Protein AF-A0A951EJW5-F1 (afdb_monomer)

Radius of gyration: 14.36 Å; Cα contacts (8 Å, |Δi|>4): 182; chains: 1; bounding box: 36×36×34 Å

Sequence (120 aa):
MLEEPGSPPAWLPKLLQEDFPERDEHNVIGPSALIRFAQACAALPLRTPQPFFNVGDDATLGAEWDIGLCHVAIQVGNDPAVDMLYVEVNDREIGEIPLNGNERVLASIMAKILPGSLVL

Foldseek 3Di:
DPPDQFAFAPCLVVVVVVPPDPDDDPQAADPVQVVLVSVLRRLADNPDDFFDWDQDPNNKIKGWDDQPQKIWMFITHPDLVPTWIWIDGNNRTPDIDRSVVCSNVVRVVNVVRVVVRVPD

Structure (mmCIF, N/CA/C/O backbone):
data_AF-A0A951EJW5-F1
#
_entry.id   AF-A0A951EJW5-F1
#
loop_
_atom_site.group_PDB
_atom_site.id
_atom_site.type_symbol
_atom_site.label_atom_id
_atom_site.label_alt_id
_atom_site.label_comp_id
_atom_site.label_asym_id
_atom_site.label_entity_id
_atom_site.label_seq_id
_atom_site.pdbx_PDB_ins_code
_atom_site.Cartn_x
_atom_site.Cartn_y
_atom_site.Cartn_z
_atom_site.occupancy
_atom_site.B_iso_or_equiv
_atom_site.auth_seq_id
_atom_site.auth_comp_id
_atom_site.auth_asym_id
_atom_site.auth_atom_id
_atom_site.pdbx_PDB_model_num
ATOM 1 N N . MET A 1 1 ? -2.153 22.157 18.771 1.00 37.28 1 MET A N 1
ATOM 2 C CA . MET A 1 1 ? -1.239 21.654 17.728 1.00 37.28 1 MET A CA 1
ATOM 3 C C . MET A 1 1 ? -2.085 20.882 16.743 1.00 37.28 1 MET A C 1
ATOM 5 O O . MET A 1 1 ? -2.614 19.847 17.117 1.00 37.28 1 MET A O 1
ATOM 9 N N . LEU A 1 2 ? -2.323 21.450 15.565 1.00 39.09 2 LEU A N 1
ATOM 10 C CA . LEU A 1 2 ? -2.910 20.711 14.451 1.00 39.09 2 LEU A CA 1
ATOM 11 C C . LEU A 1 2 ? -1.737 19.957 13.819 1.00 39.09 2 LEU A C 1
ATOM 13 O O . LEU A 1 2 ? -0.784 20.601 13.392 1.00 39.09 2 LEU A O 1
ATOM 17 N N . GLU A 1 3 ? -1.744 18.628 13.902 1.00 43.31 3 GLU A N 1
ATOM 18 C CA . GLU A 1 3 ? -0.733 17.783 13.257 1.00 43.31 3 GLU A CA 1
ATOM 19 C C . GLU A 1 3 ? -0.731 18.098 11.753 1.00 43.31 3 GLU A C 1
ATOM 21 O O . GLU A 1 3 ? -1.796 18.167 11.136 1.00 43.31 3 GLU A O 1
ATOM 26 N N . GLU A 1 4 ? 0.444 18.377 11.180 1.00 42.44 4 GLU A N 1
ATOM 27 C CA . GLU A 1 4 ? 0.555 18.702 9.758 1.00 42.44 4 GLU A CA 1
ATOM 28 C C . GLU A 1 4 ? 0.040 17.527 8.907 1.00 42.44 4 GLU A C 1
ATOM 30 O O . GLU A 1 4 ? 0.464 16.384 9.115 1.00 42.44 4 GLU A O 1
ATOM 35 N N . PRO A 1 5 ? -0.861 17.771 7.939 1.00 42.75 5 PRO A N 1
ATOM 36 C CA . PRO A 1 5 ? -1.249 16.751 6.980 1.00 42.75 5 PRO A CA 1
ATOM 37 C C . PRO A 1 5 ? -0.060 16.499 6.046 1.00 42.75 5 PRO A C 1
ATOM 39 O O . PRO A 1 5 ? 0.247 17.335 5.200 1.00 42.75 5 PRO A O 1
ATOM 42 N N . GLY A 1 6 ? 0.624 15.365 6.204 1.00 56.19 6 GLY A N 1
ATOM 43 C CA . GLY A 1 6 ? 1.698 14.968 5.284 1.00 56.19 6 GLY A CA 1
ATOM 44 C C . GLY A 1 6 ? 2.829 14.128 5.871 1.00 56.19 6 GLY A C 1
ATOM 45 O O . GLY A 1 6 ? 3.674 13.667 5.110 1.00 56.19 6 GLY A O 1
ATOM 46 N N . SER A 1 7 ? 2.869 13.907 7.187 1.00 69.31 7 SER A N 1
ATOM 47 C CA . SER A 1 7 ? 3.864 13.000 7.769 1.00 69.31 7 SER A CA 1
ATOM 48 C C . SER A 1 7 ? 3.471 11.537 7.512 1.00 69.31 7 SER A C 1
ATOM 50 O O . SER A 1 7 ? 2.359 11.156 7.891 1.00 69.31 7 SER A O 1
ATOM 52 N N . PRO A 1 8 ? 4.349 10.715 6.902 1.00 79.62 8 PRO A N 1
ATOM 53 C CA . PRO A 1 8 ? 4.072 9.302 6.662 1.00 79.62 8 PRO A CA 1
ATOM 54 C C . PRO A 1 8 ? 3.901 8.535 7.984 1.00 79.62 8 PRO A C 1
ATOM 56 O O . PRO A 1 8 ? 4.356 9.010 9.031 1.00 79.62 8 PRO A O 1
ATOM 59 N N . PRO A 1 9 ? 3.311 7.326 7.960 1.00 87.56 9 PRO A N 1
ATOM 60 C CA . PRO A 1 9 ? 3.245 6.465 9.135 1.00 87.56 9 PRO A CA 1
ATOM 61 C C . PRO A 1 9 ? 4.618 6.264 9.784 1.00 87.56 9 PRO A C 1
ATOM 63 O O . PRO A 1 9 ? 5.623 6.077 9.097 1.00 87.56 9 PRO A O 1
ATOM 66 N N . ALA A 1 10 ? 4.659 6.246 11.119 1.00 88.69 10 ALA A N 1
ATOM 67 C CA . ALA A 1 10 ? 5.912 6.209 11.884 1.00 88.69 10 ALA A CA 1
ATOM 68 C C . ALA A 1 10 ? 6.786 4.967 11.609 1.00 88.69 10 ALA A C 1
ATOM 70 O O . ALA A 1 10 ? 7.992 4.996 11.850 1.00 88.69 10 ALA A O 1
ATOM 71 N N . TRP A 1 11 ? 6.193 3.884 11.102 1.00 88.62 11 TRP A N 1
ATOM 72 C CA . TRP A 1 11 ? 6.907 2.661 10.737 1.00 88.62 11 TRP A CA 1
ATOM 73 C C . TRP A 1 11 ? 7.617 2.759 9.377 1.00 88.62 11 TRP A C 1
ATOM 75 O O . TRP A 1 11 ? 8.603 2.053 9.168 1.00 88.62 11 TRP A O 1
ATOM 85 N N . LEU A 1 12 ? 7.162 3.628 8.462 1.00 87.69 12 LEU A N 1
ATOM 86 C CA . LEU A 1 12 ? 7.654 3.667 7.079 1.00 87.69 12 LEU A CA 1
ATOM 87 C C . LEU A 1 12 ? 9.152 3.995 6.991 1.00 87.69 12 LEU A C 1
ATOM 89 O O . LEU A 1 12 ? 9.865 3.262 6.308 1.00 87.69 12 LEU A O 1
ATOM 93 N N . PRO A 1 13 ? 9.690 5.009 7.702 1.00 85.88 13 PRO A N 1
ATOM 94 C CA . PRO A 1 13 ? 11.125 5.282 7.661 1.00 85.88 13 PRO A CA 1
ATOM 95 C C . PRO A 1 13 ? 11.987 4.111 8.145 1.00 85.88 13 PRO A C 1
ATOM 97 O O . PRO A 1 13 ? 13.072 3.912 7.612 1.00 85.88 13 PRO A O 1
ATOM 100 N N . LYS A 1 14 ? 11.512 3.334 9.131 1.00 84.62 14 LYS A N 1
ATOM 101 C CA . LYS A 1 14 ? 12.231 2.157 9.644 1.00 84.62 14 LYS A CA 1
ATOM 102 C C . LYS A 1 14 ? 12.277 1.050 8.595 1.00 84.62 14 LYS A C 1
ATOM 104 O O . LYS A 1 14 ? 13.342 0.496 8.367 1.00 84.62 14 LYS A O 1
ATOM 109 N N . LEU A 1 15 ? 11.157 0.794 7.918 1.00 81.62 15 LEU A N 1
ATOM 110 C CA . LEU A 1 15 ? 11.097 -0.183 6.831 1.00 81.62 15 LEU A CA 1
ATOM 111 C 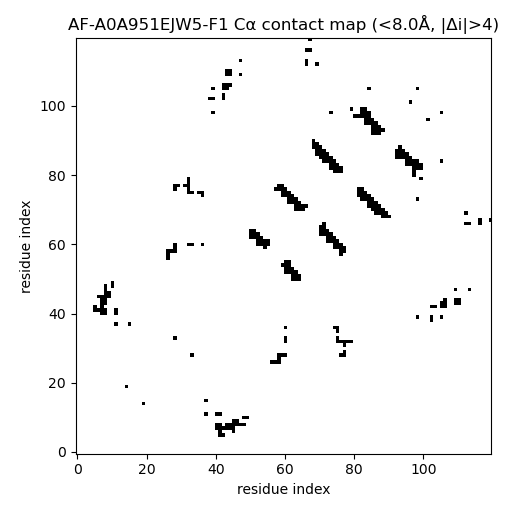C . LEU A 1 15 ? 12.049 0.177 5.685 1.00 81.62 15 LEU A C 1
ATOM 113 O O . LEU A 1 15 ? 12.739 -0.687 5.178 1.00 81.62 15 LEU A O 1
ATOM 117 N N . LEU A 1 16 ? 12.113 1.451 5.287 1.00 79.69 16 LEU A N 1
ATOM 118 C CA . LEU A 1 16 ? 12.999 1.886 4.200 1.00 79.69 16 LEU A CA 1
ATOM 119 C C . LEU A 1 16 ? 14.494 1.818 4.563 1.00 79.69 16 LEU A C 1
ATOM 121 O O . LEU A 1 16 ? 15.329 1.861 3.666 1.00 79.69 16 LEU A O 1
ATOM 125 N N . GLN A 1 17 ? 14.827 1.780 5.859 1.00 77.25 17 GLN A N 1
ATOM 126 C CA . GLN A 1 17 ? 16.198 1.647 6.372 1.00 77.25 17 GLN A CA 1
ATOM 127 C C . GLN A 1 17 ? 16.612 0.193 6.591 1.00 77.25 17 GLN A C 1
ATOM 129 O O . GLN A 1 17 ? 17.799 -0.119 6.554 1.00 77.25 17 GLN A O 1
ATOM 134 N N . GLU A 1 18 ? 15.650 -0.679 6.882 1.00 71.81 18 GLU A N 1
ATOM 135 C CA . GLU A 1 18 ? 15.842 -2.119 6.826 1.00 71.81 18 GLU A CA 1
ATOM 136 C C . GLU A 1 18 ? 15.945 -2.463 5.340 1.00 71.81 18 GLU A C 1
ATOM 138 O O . GLU A 1 18 ? 14.920 -2.683 4.707 1.00 71.81 18 GLU A O 1
ATOM 143 N N . ASP A 1 19 ? 17.161 -2.391 4.773 1.00 57.81 19 ASP A N 1
ATOM 144 C CA . ASP A 1 19 ? 17.461 -2.757 3.382 1.00 57.81 19 ASP A CA 1
ATOM 145 C C . ASP A 1 19 ? 16.583 -3.953 2.993 1.00 57.81 19 ASP A C 1
ATOM 147 O O . ASP A 1 19 ? 16.769 -5.049 3.534 1.00 57.81 19 ASP A O 1
ATOM 151 N N . PHE A 1 20 ? 15.563 -3.713 2.147 1.00 59.25 20 PHE A N 1
ATOM 152 C CA . PHE A 1 20 ? 14.652 -4.760 1.683 1.00 59.25 20 PHE A CA 1
ATOM 153 C C . PHE A 1 20 ? 15.532 -5.934 1.266 1.00 59.25 20 PHE A C 1
ATOM 155 O O . PHE A 1 20 ? 16.457 -5.715 0.479 1.00 59.25 20 PHE A O 1
ATOM 162 N N . PRO A 1 21 ? 15.340 -7.123 1.863 1.00 52.47 21 PRO A N 1
ATOM 163 C CA . PRO A 1 21 ? 16.389 -8.124 1.942 1.00 52.47 21 PRO A CA 1
ATOM 164 C C . PRO A 1 21 ? 16.983 -8.382 0.558 1.00 52.47 21 PRO A C 1
ATOM 166 O O . PRO A 1 21 ? 16.255 -8.695 -0.379 1.00 52.47 21 PRO A O 1
ATOM 169 N N . GLU A 1 22 ? 18.307 -8.247 0.441 1.00 48.91 22 GLU A N 1
ATOM 170 C CA . GLU A 1 22 ? 19.118 -8.528 -0.757 1.00 48.91 22 GLU A CA 1
ATOM 171 C C . GLU A 1 22 ? 19.083 -10.024 -1.182 1.00 48.91 22 GLU A C 1
ATOM 173 O O . GLU A 1 22 ? 20.099 -10.599 -1.566 1.00 48.91 22 GLU A O 1
ATOM 178 N N . ARG A 1 23 ? 17.949 -10.722 -1.065 1.00 48.03 23 ARG A N 1
ATOM 179 C CA . ARG A 1 23 ? 17.801 -12.172 -1.285 1.00 48.03 23 ARG A CA 1
ATOM 180 C C . ARG A 1 23 ? 16.436 -12.421 -1.933 1.00 48.03 23 ARG A C 1
ATOM 182 O O . ARG A 1 23 ? 15.439 -12.009 -1.361 1.00 48.03 23 ARG A O 1
ATOM 189 N N . ASP A 1 24 ? 16.274 -13.026 -3.104 1.00 43.19 24 ASP A N 1
ATOM 190 C CA . ASP A 1 24 ? 17.083 -14.015 -3.813 1.00 43.19 24 ASP A CA 1
ATOM 191 C C . ASP A 1 24 ? 17.214 -13.673 -5.309 1.00 43.19 24 ASP A C 1
ATOM 193 O O . ASP A 1 24 ? 16.470 -12.872 -5.868 1.00 43.19 24 ASP A O 1
ATOM 197 N N . GLU A 1 25 ? 18.196 -14.286 -5.965 1.00 47.06 25 GLU A N 1
ATOM 198 C CA . GLU A 1 25 ? 18.785 -13.887 -7.249 1.00 47.06 25 GLU A CA 1
ATOM 199 C C . GLU A 1 25 ? 17.847 -13.830 -8.471 1.00 47.06 25 GLU A C 1
ATOM 201 O O . GLU A 1 25 ? 18.295 -13.413 -9.540 1.00 47.06 25 GLU A O 1
ATOM 206 N N . HIS A 1 26 ? 16.561 -14.163 -8.368 1.00 50.44 26 HIS A N 1
ATOM 207 C CA . HIS A 1 26 ? 15.572 -14.005 -9.439 1.00 50.44 26 HIS A CA 1
ATOM 208 C C . HIS A 1 26 ? 14.324 -13.338 -8.838 1.00 50.44 26 HIS A C 1
ATOM 210 O O . HIS A 1 26 ? 13.735 -13.932 -7.946 1.00 50.44 26 HIS A O 1
ATOM 216 N N . ASN A 1 27 ? 13.944 -12.142 -9.333 1.00 56.88 27 ASN A N 1
ATOM 217 C CA . ASN A 1 27 ? 12.817 -11.272 -8.896 1.00 56.88 27 ASN A CA 1
ATOM 218 C C . ASN A 1 27 ? 13.174 -10.043 -8.032 1.00 56.88 27 ASN A C 1
ATOM 220 O O . ASN A 1 27 ? 12.521 -9.729 -7.041 1.00 56.88 27 ASN A O 1
ATOM 224 N N . VAL A 1 28 ? 14.193 -9.288 -8.453 1.00 74.00 28 VAL A N 1
ATOM 225 C CA . VAL A 1 28 ? 14.615 -8.045 -7.785 1.00 74.00 28 VAL A CA 1
ATOM 226 C C . VAL A 1 28 ? 13.563 -6.939 -7.940 1.00 74.00 28 VAL A C 1
ATOM 228 O O . VAL A 1 28 ? 13.200 -6.569 -9.061 1.00 74.00 28 VAL A O 1
ATOM 231 N N . ILE A 1 29 ? 13.135 -6.350 -6.821 1.00 80.00 29 ILE A N 1
ATOM 232 C CA . ILE A 1 29 ? 12.353 -5.109 -6.810 1.00 80.00 29 ILE A CA 1
ATOM 233 C C . ILE A 1 29 ? 13.248 -3.939 -7.225 1.00 80.00 29 ILE A C 1
ATOM 235 O O . ILE A 1 29 ? 14.259 -3.635 -6.593 1.00 80.00 29 ILE A O 1
ATOM 239 N N . GLY A 1 30 ? 12.869 -3.252 -8.294 1.00 82.38 30 GLY A N 1
ATOM 240 C CA . GLY A 1 30 ? 13.585 -2.102 -8.814 1.00 82.38 30 GLY A CA 1
ATOM 241 C C . GLY A 1 30 ? 13.402 -0.853 -7.940 1.00 82.38 30 GLY A C 1
ATOM 242 O O . GLY A 1 30 ? 12.351 -0.671 -7.318 1.00 82.38 30 GLY A O 1
ATOM 243 N N . PRO A 1 31 ? 14.361 0.094 -7.960 1.00 85.44 31 PRO A N 1
ATOM 244 C CA . PRO A 1 31 ? 14.265 1.342 -7.196 1.00 85.44 31 PRO A CA 1
ATOM 245 C C . PRO A 1 31 ? 12.977 2.133 -7.459 1.00 85.44 31 PRO A C 1
ATOM 247 O O . PRO A 1 31 ? 12.425 2.754 -6.556 1.00 85.44 31 PRO A O 1
ATOM 250 N N . SER A 1 32 ? 12.461 2.099 -8.691 1.00 86.69 32 SER A N 1
ATOM 251 C CA . SER A 1 32 ? 11.209 2.774 -9.043 1.00 86.69 32 SER A CA 1
ATOM 252 C C . SER A 1 32 ? 9.986 2.171 -8.349 1.00 86.69 32 SER A C 1
ATOM 254 O O . SER A 1 32 ? 9.086 2.924 -7.989 1.00 86.69 32 SER A O 1
ATOM 256 N N . ALA A 1 33 ? 9.949 0.851 -8.149 1.00 88.44 33 ALA A N 1
ATOM 257 C CA . ALA A 1 33 ? 8.874 0.178 -7.421 1.00 88.44 33 ALA A CA 1
ATOM 258 C C . ALA A 1 33 ? 8.933 0.528 -5.927 1.00 88.44 33 ALA A C 1
ATOM 260 O O . ALA A 1 33 ? 7.927 0.941 -5.356 1.00 88.44 33 ALA A O 1
ATOM 261 N N . LEU A 1 34 ? 10.130 0.508 -5.326 1.00 86.81 34 LEU A N 1
ATOM 262 C CA . LEU A 1 34 ? 10.351 0.955 -3.941 1.00 86.81 34 LEU A CA 1
ATOM 263 C C . LEU A 1 34 ? 9.878 2.396 -3.709 1.00 86.81 34 LEU A C 1
ATOM 265 O O . LEU A 1 34 ? 9.205 2.679 -2.719 1.00 86.81 34 LEU A O 1
ATOM 269 N N . ILE A 1 35 ? 10.191 3.309 -4.635 1.00 87.94 35 ILE A N 1
ATOM 270 C CA . ILE A 1 35 ? 9.756 4.709 -4.549 1.00 87.94 35 ILE A CA 1
ATOM 271 C C . ILE A 1 35 ? 8.227 4.811 -4.578 1.00 87.94 35 ILE A C 1
ATOM 273 O O . ILE A 1 35 ? 7.659 5.518 -3.746 1.00 87.94 35 ILE A O 1
ATOM 277 N N . ARG A 1 36 ? 7.551 4.110 -5.499 1.00 90.88 36 ARG A N 1
ATOM 278 C CA . ARG A 1 36 ? 6.080 4.146 -5.593 1.00 90.88 36 ARG A CA 1
ATOM 279 C C . ARG A 1 36 ? 5.412 3.507 -4.380 1.00 90.88 36 ARG A C 1
ATOM 281 O O . ARG A 1 36 ? 4.456 4.065 -3.849 1.00 90.88 36 ARG A O 1
ATOM 288 N N . PHE A 1 37 ? 5.966 2.408 -3.879 1.00 91.06 37 PHE A N 1
ATOM 289 C CA . PHE A 1 37 ? 5.511 1.781 -2.642 1.00 91.06 37 PHE A CA 1
ATOM 290 C C . PHE A 1 37 ? 5.625 2.739 -1.450 1.00 91.06 37 PHE A C 1
ATOM 292 O O . PHE A 1 37 ? 4.661 2.936 -0.708 1.00 91.06 37 PHE A O 1
ATOM 299 N N . ALA A 1 38 ? 6.769 3.415 -1.306 1.00 89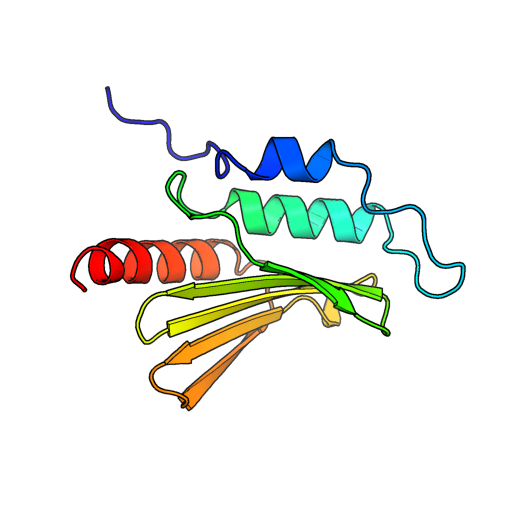.12 38 ALA A N 1
ATOM 300 C CA . ALA A 1 38 ? 6.969 4.419 -0.266 1.00 89.12 38 ALA A CA 1
ATOM 301 C C . ALA A 1 38 ? 5.991 5.598 -0.402 1.00 89.12 38 ALA A C 1
ATOM 303 O O . ALA A 1 38 ? 5.463 6.072 0.603 1.00 89.12 38 ALA A O 1
ATOM 304 N N . GLN A 1 39 ? 5.714 6.056 -1.626 1.00 89.81 39 GLN A N 1
ATOM 305 C CA . GLN A 1 39 ? 4.740 7.120 -1.896 1.00 89.81 39 GLN A CA 1
ATOM 306 C C . GLN A 1 39 ? 3.316 6.714 -1.505 1.00 89.81 39 GLN A C 1
ATOM 308 O O . GLN A 1 39 ? 2.632 7.483 -0.827 1.00 89.81 39 GLN A O 1
ATOM 313 N N . ALA A 1 40 ? 2.889 5.503 -1.868 1.00 90.75 40 ALA A N 1
ATOM 314 C CA . ALA A 1 40 ? 1.589 4.971 -1.476 1.00 90.75 40 ALA A CA 1
ATOM 315 C C . ALA A 1 40 ? 1.464 4.870 0.051 1.00 90.75 40 ALA A C 1
ATOM 317 O O . ALA A 1 40 ? 0.494 5.357 0.632 1.00 90.75 40 ALA A O 1
ATOM 318 N N . CYS A 1 41 ? 2.489 4.333 0.718 1.00 90.12 41 CYS A N 1
ATOM 319 C CA . CYS A 1 41 ? 2.521 4.246 2.176 1.00 90.12 41 CYS A CA 1
ATOM 320 C C . CYS A 1 41 ? 2.537 5.625 2.848 1.00 90.12 41 CYS A C 1
ATOM 322 O O . CYS A 1 41 ? 1.930 5.807 3.899 1.00 90.12 41 CYS A O 1
ATOM 324 N N . ALA A 1 42 ? 3.202 6.617 2.252 1.00 88.62 42 ALA A N 1
ATOM 325 C CA . ALA A 1 42 ? 3.254 7.972 2.791 1.00 88.62 42 ALA A CA 1
ATOM 326 C C . ALA A 1 42 ? 1.909 8.710 2.715 1.00 88.62 42 ALA A C 1
ATOM 328 O O . ALA A 1 42 ? 1.698 9.661 3.465 1.00 88.62 42 ALA A O 1
ATOM 329 N N . ALA A 1 43 ? 0.991 8.271 1.849 1.00 88.75 43 ALA A N 1
ATOM 330 C CA . ALA A 1 43 ? -0.367 8.807 1.798 1.00 88.75 43 ALA A CA 1
ATOM 331 C C . ALA A 1 43 ? -1.247 8.321 2.967 1.00 88.75 43 ALA A C 1
ATOM 333 O O . ALA A 1 43 ? -2.306 8.898 3.220 1.00 88.75 43 ALA A O 1
ATOM 334 N N . LEU A 1 44 ? -0.834 7.270 3.681 1.00 90.00 44 LEU A N 1
ATOM 335 C CA . LEU A 1 44 ? -1.601 6.692 4.779 1.00 90.00 44 LEU A CA 1
ATOM 336 C C . LEU A 1 44 ? -1.658 7.627 5.999 1.00 90.00 44 LEU A C 1
ATOM 338 O O . LEU A 1 44 ? -0.697 8.347 6.278 1.00 90.00 44 LEU A O 1
ATOM 342 N N . PRO A 1 45 ? -2.747 7.586 6.791 1.00 88.75 45 PRO A N 1
ATOM 343 C CA . PRO A 1 45 ? -2.826 8.328 8.046 1.00 88.75 45 PRO A CA 1
ATOM 344 C C . PRO A 1 45 ? -1.653 8.018 8.986 1.00 88.75 45 PRO A C 1
ATOM 346 O O . PRO A 1 45 ? -1.250 6.864 9.123 1.00 88.75 45 PRO A O 1
ATOM 349 N N . LEU A 1 46 ? -1.170 9.021 9.726 1.00 84.62 46 LEU A N 1
ATOM 350 C CA . LEU A 1 46 ? -0.012 8.894 10.626 1.00 84.62 46 LEU A CA 1
ATOM 351 C C . LEU A 1 46 ? -0.138 7.748 11.650 1.00 84.62 46 LEU A C 1
A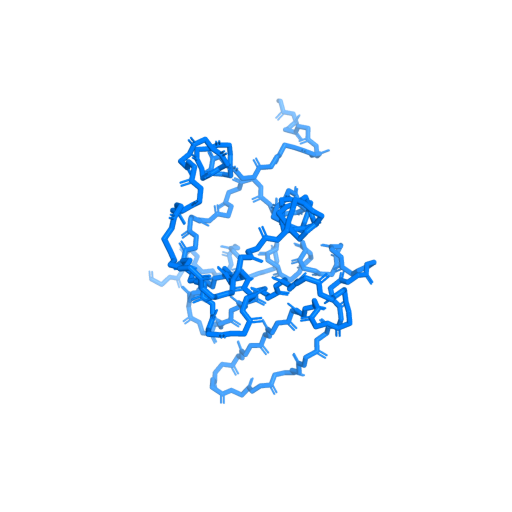TOM 353 O O . LEU A 1 46 ? 0.852 7.118 12.011 1.00 84.62 46 LEU A O 1
ATOM 357 N N . ARG A 1 47 ? -1.365 7.471 12.112 1.00 83.81 47 ARG A N 1
ATOM 358 C CA . ARG A 1 47 ? -1.674 6.423 13.104 1.00 83.81 47 ARG A CA 1
ATOM 359 C C . ARG A 1 47 ? -1.933 5.044 12.492 1.00 83.81 47 ARG A C 1
ATOM 361 O O . ARG A 1 47 ? -2.415 4.159 13.194 1.00 83.81 47 ARG A O 1
ATOM 368 N N . THR A 1 48 ? -1.655 4.865 11.204 1.00 88.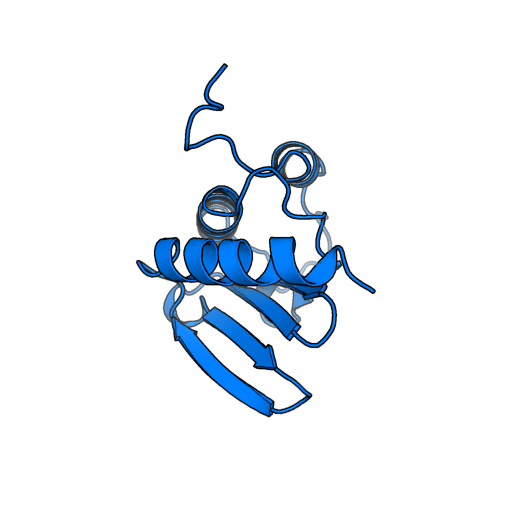62 48 THR A N 1
ATOM 369 C CA . THR A 1 48 ? -1.772 3.559 10.552 1.00 88.62 48 THR A CA 1
ATOM 370 C C . THR A 1 48 ? -0.796 2.579 11.209 1.00 88.62 48 THR A C 1
ATOM 372 O O . THR A 1 48 ? 0.394 2.901 11.305 1.00 88.62 48 THR A O 1
ATOM 375 N N . PRO A 1 49 ? -1.258 1.406 11.679 1.00 89.62 49 PRO A N 1
ATOM 376 C CA . PRO A 1 49 ? -0.377 0.404 12.259 1.00 89.62 49 PRO A CA 1
ATOM 377 C C . PRO A 1 49 ? 0.599 -0.131 11.208 1.00 89.62 49 PRO A C 1
ATOM 379 O O . PRO A 1 49 ? 0.392 0.015 10.002 1.00 89.62 49 PRO A O 1
ATOM 382 N N . GLN A 1 50 ? 1.684 -0.740 11.675 1.00 91.31 50 GLN A N 1
ATOM 383 C CA . GLN A 1 50 ? 2.615 -1.433 10.793 1.00 91.31 50 GLN A CA 1
ATOM 384 C C . GLN A 1 50 ? 1.889 -2.612 10.114 1.00 91.31 50 GLN A C 1
ATOM 386 O O . GLN A 1 50 ? 1.251 -3.385 10.833 1.00 91.31 50 GLN A O 1
ATOM 391 N N . PRO A 1 51 ? 1.943 -2.742 8.776 1.00 92.81 51 PRO A N 1
ATOM 392 C CA . PRO A 1 51 ? 1.345 -3.875 8.075 1.00 92.81 51 PRO A CA 1
ATOM 393 C C . PRO A 1 51 ? 2.189 -5.144 8.202 1.00 92.81 51 PRO A C 1
ATOM 395 O O . PRO A 1 51 ? 3.342 -5.117 8.649 1.00 92.81 51 PRO A O 1
ATOM 398 N N . PHE A 1 52 ? 1.618 -6.247 7.729 1.00 91.50 52 PHE A N 1
ATOM 399 C CA . PHE A 1 52 ? 2.386 -7.394 7.266 1.00 91.50 52 PHE A CA 1
ATOM 400 C C . PHE A 1 52 ? 3.001 -7.080 5.893 1.00 91.50 52 PHE A C 1
ATOM 402 O O . PHE A 1 52 ? 2.321 -6.530 5.031 1.00 91.50 52 PHE A O 1
ATOM 409 N N . PHE A 1 53 ? 4.281 -7.408 5.697 1.00 88.12 53 PHE A N 1
ATOM 410 C CA . PHE A 1 53 ? 4.990 -7.184 4.434 1.00 88.12 53 PHE A CA 1
ATOM 411 C C . PHE A 1 53 ? 5.405 -8.503 3.803 1.00 88.12 53 PHE A C 1
ATOM 413 O O . PHE A 1 53 ? 5.897 -9.402 4.491 1.00 88.12 53 PHE A O 1
ATOM 420 N N . ASN A 1 54 ? 5.298 -8.569 2.484 1.00 85.25 54 ASN A N 1
ATOM 421 C CA . ASN A 1 54 ? 5.752 -9.688 1.674 1.00 85.25 54 ASN A CA 1
ATOM 422 C C . ASN A 1 54 ? 6.388 -9.193 0.369 1.00 85.25 54 ASN A C 1
ATOM 424 O O . ASN A 1 54 ? 6.140 -8.083 -0.107 1.00 85.25 54 ASN A O 1
ATOM 428 N N . VAL A 1 55 ? 7.247 -10.042 -0.189 1.00 84.75 55 VAL A N 1
ATOM 429 C CA . VAL A 1 55 ? 7.721 -9.922 -1.565 1.00 84.75 55 VAL A CA 1
ATOM 430 C C . VAL A 1 55 ? 7.166 -11.127 -2.307 1.00 84.75 55 VAL A C 1
ATOM 432 O O . VAL A 1 55 ? 7.423 -12.260 -1.900 1.00 84.75 55 VAL A O 1
ATOM 435 N N . GLY A 1 56 ? 6.357 -10.883 -3.332 1.00 82.75 56 GLY A N 1
ATOM 436 C CA . GLY A 1 56 ? 5.778 -11.930 -4.162 1.00 82.75 56 GLY A CA 1
ATOM 437 C C . GLY A 1 56 ? 6.809 -12.572 -5.090 1.00 82.75 56 GLY A C 1
ATOM 438 O O . GLY A 1 56 ? 7.805 -11.951 -5.473 1.00 82.75 56 GLY A O 1
ATOM 439 N N . ASP A 1 57 ? 6.521 -13.801 -5.522 1.00 81.25 57 ASP A N 1
ATOM 440 C CA . ASP A 1 57 ? 7.318 -14.542 -6.514 1.00 81.25 57 ASP A CA 1
ATOM 441 C C . ASP A 1 57 ? 7.374 -13.843 -7.890 1.00 81.25 57 ASP A C 1
ATOM 443 O O . ASP A 1 57 ? 8.115 -14.260 -8.778 1.00 81.25 57 ASP A O 1
ATOM 447 N N . ASP A 1 58 ? 6.587 -12.790 -8.096 1.00 81.44 58 ASP A N 1
ATOM 448 C CA . ASP A 1 58 ? 6.508 -11.973 -9.307 1.00 81.44 58 ASP A CA 1
ATOM 449 C C . ASP A 1 58 ? 7.263 -10.635 -9.192 1.00 81.44 58 ASP A C 1
ATOM 451 O O . ASP A 1 58 ? 7.098 -9.754 -10.039 1.00 81.44 58 ASP A O 1
ATOM 455 N N . ALA A 1 59 ? 8.114 -10.475 -8.171 1.00 82.69 59 ALA A N 1
ATOM 456 C CA . ALA A 1 59 ? 8.785 -9.212 -7.859 1.00 82.69 59 ALA A CA 1
ATOM 457 C C . ALA A 1 59 ? 7.782 -8.079 -7.565 1.00 82.69 59 ALA A C 1
ATOM 459 O O . ALA A 1 59 ? 7.929 -6.951 -8.058 1.00 82.69 59 ALA A O 1
ATOM 460 N N . THR A 1 60 ? 6.767 -8.369 -6.750 1.00 88.44 60 THR A N 1
ATOM 461 C CA . THR A 1 60 ? 5.875 -7.352 -6.186 1.00 88.44 60 THR A CA 1
ATOM 462 C C . THR A 1 60 ? 6.100 -7.179 -4.689 1.00 88.44 60 THR A C 1
ATOM 464 O O . THR A 1 60 ? 6.376 -8.132 -3.968 1.00 88.44 60 THR A O 1
ATOM 467 N N . LEU A 1 61 ? 6.029 -5.936 -4.220 1.00 89.62 61 LEU A N 1
ATOM 468 C CA . LEU A 1 61 ? 6.004 -5.570 -2.810 1.00 89.62 61 LEU A CA 1
ATOM 469 C C . LEU A 1 61 ? 4.559 -5.487 -2.344 1.00 89.62 61 LEU A C 1
ATOM 471 O O . LEU A 1 61 ? 3.790 -4.712 -2.918 1.00 89.62 61 LEU A O 1
ATOM 475 N N . GLY A 1 62 ? 4.224 -6.212 -1.283 1.00 90.94 62 GLY A N 1
ATOM 476 C CA . GLY A 1 62 ? 2.929 -6.107 -0.630 1.00 90.94 62 GLY A CA 1
ATOM 477 C C . GL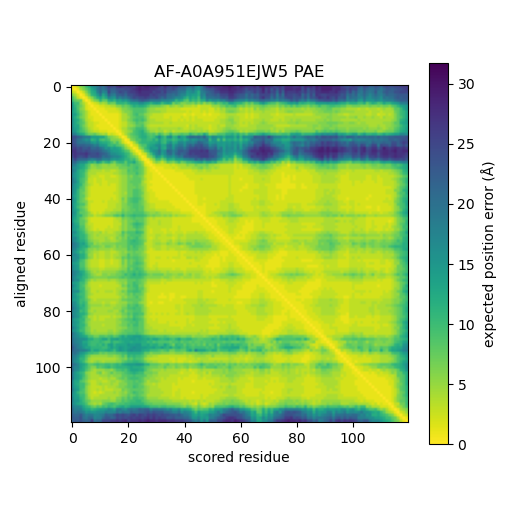Y A 1 62 ? 3.016 -5.510 0.772 1.00 90.94 62 GLY A C 1
ATOM 478 O O . GLY A 1 62 ? 3.988 -5.706 1.509 1.00 90.94 62 GLY A O 1
ATOM 479 N N . ALA A 1 63 ? 1.984 -4.748 1.129 1.00 92.88 63 ALA A N 1
ATOM 480 C CA . ALA A 1 63 ? 1.690 -4.360 2.503 1.00 92.88 63 ALA A CA 1
ATOM 481 C C . ALA A 1 63 ? 0.212 -4.589 2.790 1.00 92.88 63 ALA A C 1
ATOM 483 O O . ALA A 1 63 ? -0.644 -4.066 2.077 1.00 92.88 63 ALA A O 1
ATOM 484 N N . GLU A 1 64 ? -0.060 -5.337 3.853 1.00 93.69 64 GLU A N 1
ATOM 485 C CA . GLU A 1 64 ? -1.385 -5.852 4.177 1.00 93.69 64 GLU A CA 1
ATOM 486 C C . GLU A 1 64 ? -1.777 -5.506 5.618 1.00 93.69 64 GLU A C 1
ATOM 488 O O . GLU A 1 64 ? -0.966 -5.585 6.550 1.00 93.69 64 GLU A O 1
ATOM 493 N N . TRP A 1 65 ? -3.040 -5.134 5.809 1.00 92.88 65 TRP A N 1
ATOM 494 C CA . TRP A 1 65 ? -3.628 -4.835 7.106 1.00 92.88 65 TRP A CA 1
ATOM 495 C C . TRP A 1 65 ? -4.945 -5.580 7.292 1.00 92.88 65 TRP A C 1
ATOM 497 O O . TRP A 1 65 ? -5.904 -5.341 6.560 1.00 92.88 65 TRP A O 1
ATOM 507 N N . ASP A 1 66 ? -5.020 -6.359 8.368 1.00 90.94 66 ASP A N 1
ATOM 508 C CA . ASP A 1 66 ? -6.273 -6.894 8.891 1.00 90.94 66 ASP A CA 1
ATOM 509 C C . ASP A 1 66 ? -6.769 -6.000 10.025 1.00 90.94 66 ASP A C 1
ATOM 511 O O . ASP A 1 66 ? -6.197 -5.953 11.120 1.00 90.94 66 ASP A O 1
ATOM 515 N N . ILE A 1 67 ? -7.823 -5.234 9.750 1.00 86.62 67 ILE A N 1
ATOM 516 C CA . ILE A 1 67 ? -8.347 -4.222 10.662 1.00 86.62 67 ILE A CA 1
ATOM 517 C C . ILE A 1 67 ? -9.836 -4.480 10.903 1.00 86.62 67 ILE A C 1
ATOM 519 O O . ILE A 1 67 ? -10.716 -4.001 10.182 1.00 86.62 67 ILE A O 1
ATOM 523 N N . GLY A 1 68 ? -10.127 -5.231 11.967 1.00 85.81 68 GLY A N 1
ATOM 524 C CA . GLY A 1 68 ? -11.489 -5.630 12.312 1.00 85.81 68 GLY A CA 1
ATOM 525 C C . GLY A 1 68 ? -12.079 -6.556 11.248 1.00 85.81 68 GLY A C 1
ATOM 526 O O . GLY A 1 68 ? -11.650 -7.694 11.123 1.00 85.81 68 GLY A O 1
ATOM 527 N N . LEU A 1 69 ? -13.072 -6.064 10.504 1.00 87.12 69 LEU A N 1
ATOM 528 C CA . LEU A 1 69 ? -13.752 -6.798 9.424 1.00 87.12 69 LEU A CA 1
ATOM 529 C C . LEU A 1 69 ? -13.219 -6.442 8.029 1.00 87.12 69 LEU A C 1
ATOM 531 O O . LEU A 1 69 ? -13.777 -6.904 7.033 1.00 87.12 69 LEU A O 1
ATOM 535 N N . CYS A 1 70 ? -12.215 -5.568 7.957 1.00 89.75 70 CYS A N 1
ATOM 536 C CA . CYS A 1 70 ? -11.641 -5.098 6.708 1.00 89.75 70 CYS A CA 1
ATOM 537 C C . CYS A 1 70 ? -10.244 -5.686 6.517 1.00 89.75 70 CYS A C 1
ATOM 539 O O . CYS A 1 70 ? -9.401 -5.531 7.401 1.00 89.75 70 CYS A O 1
ATOM 541 N N . HIS A 1 71 ? -9.997 -6.254 5.342 1.00 91.50 71 HIS A N 1
ATOM 542 C CA . HIS A 1 71 ? -8.653 -6.513 4.843 1.00 91.50 71 HIS A CA 1
ATOM 543 C C . HIS A 1 71 ? -8.312 -5.434 3.813 1.00 91.50 71 HIS A C 1
ATOM 545 O O . HIS A 1 71 ? -9.126 -5.121 2.939 1.00 91.50 71 HIS A O 1
ATOM 551 N N . VAL A 1 72 ? -7.141 -4.819 3.940 1.00 91.94 72 VAL A N 1
ATOM 552 C CA . VAL A 1 72 ? -6.635 -3.833 2.979 1.00 91.94 72 VAL A CA 1
ATOM 553 C C . VAL A 1 72 ? -5.229 -4.235 2.588 1.00 91.94 72 VAL A C 1
ATOM 555 O O . VAL A 1 72 ? -4.393 -4.424 3.466 1.00 91.94 72 VAL A O 1
ATOM 558 N N . ALA A 1 73 ? -4.950 -4.291 1.291 1.00 93.31 73 ALA A N 1
ATOM 559 C CA . ALA A 1 73 ? -3.617 -4.559 0.782 1.00 93.31 73 ALA A CA 1
ATOM 560 C C . ALA A 1 73 ? -3.227 -3.551 -0.293 1.00 93.31 73 ALA A C 1
ATOM 562 O O . ALA A 1 73 ? -4.061 -3.103 -1.079 1.00 93.31 73 ALA A O 1
ATOM 563 N N . ILE A 1 74 ? -1.947 -3.209 -0.347 1.00 94.25 74 ILE A N 1
ATOM 564 C CA . ILE A 1 74 ? -1.342 -2.593 -1.525 1.00 94.25 74 ILE A CA 1
ATOM 565 C C . ILE A 1 74 ? -0.325 -3.558 -2.111 1.00 94.25 74 ILE A C 1
ATOM 567 O O . ILE A 1 74 ? 0.400 -4.208 -1.365 1.00 94.25 74 ILE A O 1
ATOM 571 N N . GLN A 1 75 ? -0.253 -3.603 -3.433 1.00 93.62 75 GLN A N 1
ATOM 572 C CA . GLN A 1 75 ? 0.731 -4.358 -4.194 1.00 93.62 75 GLN A CA 1
ATOM 573 C C . GLN A 1 75 ? 1.413 -3.397 -5.161 1.00 93.62 75 GLN A C 1
ATOM 575 O O . GLN A 1 75 ? 0.740 -2.600 -5.812 1.00 93.62 75 GLN A O 1
ATOM 580 N N . VAL A 1 76 ? 2.742 -3.428 -5.231 1.00 92.94 76 VAL A N 1
ATOM 581 C CA . VAL A 1 76 ? 3.536 -2.568 -6.119 1.00 92.94 76 VAL A CA 1
ATOM 582 C C . VAL A 1 76 ? 4.624 -3.391 -6.780 1.00 92.94 76 VAL A C 1
ATOM 584 O O . VAL A 1 76 ? 5.451 -3.989 -6.096 1.00 92.94 76 VAL A O 1
ATOM 587 N N . GLY A 1 77 ? 4.653 -3.403 -8.107 1.00 91.56 77 GLY A N 1
ATOM 588 C CA . GLY A 1 77 ? 5.611 -4.195 -8.875 1.00 91.56 77 GLY A CA 1
ATOM 589 C C . GLY A 1 77 ? 6.624 -3.360 -9.638 1.00 91.56 77 GLY A C 1
ATOM 590 O O . GLY A 1 77 ? 6.614 -2.128 -9.637 1.00 91.56 77 GLY A O 1
ATOM 591 N N . ASN A 1 78 ? 7.507 -4.041 -10.361 1.00 88.12 78 ASN A N 1
ATOM 592 C CA . ASN A 1 78 ? 8.397 -3.376 -11.315 1.00 88.12 78 ASN A CA 1
ATOM 593 C C . ASN A 1 78 ? 7.627 -2.696 -12.456 1.00 88.12 78 ASN A C 1
ATOM 595 O O . ASN A 1 78 ? 8.001 -1.597 -12.870 1.00 88.12 78 ASN A O 1
ATOM 599 N N . ASP A 1 79 ? 6.543 -3.321 -12.918 1.00 90.62 79 ASP A N 1
ATOM 600 C CA . ASP A 1 79 ? 5.599 -2.738 -13.869 1.00 90.62 79 ASP A CA 1
ATOM 601 C C . ASP A 1 79 ? 4.516 -1.942 -13.114 1.00 90.62 79 ASP A C 1
ATOM 603 O O . ASP A 1 79 ? 3.759 -2.535 -12.350 1.00 90.62 79 ASP A O 1
ATOM 607 N N . PRO A 1 80 ? 4.380 -0.620 -13.320 1.00 89.62 80 PRO A N 1
ATOM 608 C CA . PRO A 1 80 ? 3.310 0.160 -12.698 1.00 89.62 80 PRO A CA 1
ATOM 609 C C . PRO A 1 80 ? 1.892 -0.334 -13.018 1.00 89.62 80 PRO A C 1
ATOM 611 O O . PRO A 1 80 ? 0.951 0.047 -12.327 1.00 89.62 80 PRO A O 1
ATOM 614 N N . ALA A 1 81 ? 1.711 -1.137 -14.074 1.00 90.38 81 ALA A N 1
ATOM 615 C CA . ALA A 1 81 ? 0.418 -1.723 -14.418 1.00 90.38 81 ALA A CA 1
ATOM 616 C C . ALA A 1 81 ? -0.087 -2.742 -13.383 1.00 90.38 81 ALA A C 1
ATOM 618 O O . ALA A 1 81 ? -1.285 -3.018 -13.369 1.00 90.38 81 ALA A O 1
ATOM 619 N N . VAL A 1 82 ? 0.795 -3.280 -12.531 1.00 90.00 82 VAL A N 1
ATOM 620 C CA . VAL A 1 82 ? 0.419 -4.207 -11.450 1.00 90.00 82 VAL A CA 1
ATOM 621 C C . VAL A 1 82 ? 0.266 -3.514 -10.094 1.00 90.00 82 VAL A C 1
ATOM 623 O O . VAL A 1 82 ? 0.018 -4.178 -9.092 1.00 90.00 82 VAL A O 1
ATOM 626 N N . 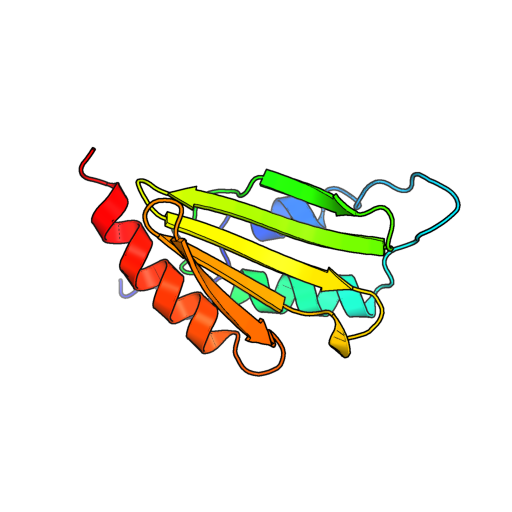ASP A 1 83 ? 0.419 -2.187 -10.040 1.00 93.62 83 ASP A N 1
ATOM 627 C CA . ASP A 1 83 ? 0.273 -1.445 -8.794 1.00 93.62 83 ASP A CA 1
ATOM 628 C C . ASP A 1 83 ? -1.214 -1.350 -8.422 1.00 93.62 83 ASP A C 1
ATOM 630 O O . ASP A 1 83 ? -1.987 -0.638 -9.074 1.00 93.62 83 ASP A O 1
ATOM 634 N N . MET A 1 84 ? -1.617 -2.049 -7.365 1.00 94.50 84 MET A N 1
ATOM 635 C CA . MET A 1 84 ? -3.021 -2.272 -7.018 1.00 94.50 84 MET A CA 1
ATOM 636 C C . MET A 1 84 ? -3.284 -2.037 -5.530 1.00 94.50 84 MET A C 1
ATOM 638 O O . MET A 1 84 ? -2.424 -2.240 -4.676 1.00 94.50 84 MET A O 1
ATOM 642 N N . LEU A 1 85 ? -4.501 -1.594 -5.232 1.00 93.00 85 LEU A N 1
ATOM 643 C CA . LEU A 1 85 ? -5.109 -1.541 -3.911 1.00 93.00 85 LEU A CA 1
ATOM 644 C C . LEU A 1 85 ? -6.235 -2.573 -3.869 1.00 93.00 85 LEU A C 1
ATOM 646 O O . LEU A 1 85 ? -7.167 -2.498 -4.672 1.00 93.00 85 LEU A O 1
ATOM 650 N N . TYR A 1 86 ? -6.183 -3.462 -2.887 1.00 91.62 86 TYR A N 1
ATOM 651 C CA . TYR A 1 86 ? -7.222 -4.439 -2.599 1.00 91.62 86 TYR A CA 1
ATOM 652 C C . TYR A 1 86 ? -7.932 -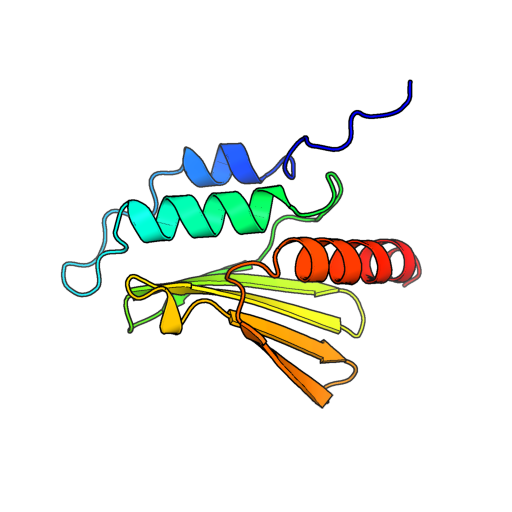4.068 -1.307 1.00 91.62 86 TYR A C 1
ATOM 654 O O . TYR A 1 86 ? -7.301 -3.677 -0.320 1.00 91.62 86 TYR A O 1
ATOM 662 N N . VAL A 1 87 ? -9.259 -4.173 -1.319 1.00 90.12 87 VAL A N 1
ATOM 663 C CA . VAL A 1 87 ? -10.085 -3.969 -0.130 1.00 90.12 87 VAL A CA 1
ATOM 664 C C . VAL A 1 87 ? -11.158 -5.038 -0.070 1.00 90.12 87 VAL A C 1
ATOM 666 O O . VAL A 1 87 ? -11.994 -5.156 -0.970 1.00 90.12 87 VAL A O 1
ATOM 669 N N . GLU A 1 88 ? -11.189 -5.751 1.044 1.00 90.88 88 GLU A N 1
ATOM 670 C CA . GLU A 1 88 ? -12.226 -6.721 1.362 1.00 90.88 88 GLU A CA 1
ATOM 671 C C . GLU A 1 88 ? -12.931 -6.321 2.654 1.00 90.88 88 GLU A C 1
ATOM 673 O O . GLU A 1 88 ? -12.321 -5.772 3.575 1.00 90.88 88 GLU A O 1
ATOM 678 N N . VAL A 1 89 ? -14.239 -6.576 2.724 1.00 88.75 89 VAL A N 1
ATOM 679 C CA . VAL A 1 89 ? -15.049 -6.307 3.918 1.00 88.75 89 VAL A CA 1
ATOM 680 C C . VAL A 1 89 ? -15.956 -7.502 4.180 1.00 88.75 89 VAL A C 1
ATOM 682 O O . VAL A 1 89 ? -16.811 -7.807 3.349 1.00 88.75 89 VAL A O 1
ATOM 685 N N . ASN A 1 90 ? -15.827 -8.139 5.347 1.00 87.06 90 ASN A N 1
ATOM 686 C CA . ASN A 1 90 ? -16.535 -9.384 5.692 1.00 87.06 90 ASN A CA 1
ATOM 687 C C . ASN A 1 90 ? -16.346 -10.490 4.634 1.00 87.06 90 ASN A C 1
ATOM 689 O O . ASN A 1 90 ? -17.336 -11.011 4.115 1.00 87.06 90 ASN A O 1
ATOM 693 N N . ASP A 1 91 ? -15.096 -10.780 4.262 1.00 80.44 91 ASP A N 1
ATOM 694 C CA . ASP A 1 91 ? -14.729 -11.804 3.263 1.00 80.44 91 ASP A CA 1
ATOM 695 C C . ASP A 1 91 ? -15.358 -11.584 1.875 1.00 80.44 91 ASP A C 1
ATOM 697 O O . ASP A 1 91 ? -15.466 -12.495 1.050 1.00 80.44 91 ASP A O 1
ATOM 701 N N . ARG A 1 92 ? -15.826 -10.360 1.613 1.00 84.12 92 ARG A N 1
ATOM 702 C CA . ARG A 1 92 ? -16.335 -9.945 0.315 1.00 84.12 92 ARG A CA 1
ATOM 703 C C . ARG A 1 92 ? -15.376 -8.942 -0.289 1.00 84.12 92 ARG A C 1
ATOM 705 O O . ARG A 1 92 ? -15.262 -7.816 0.199 1.00 84.12 92 ARG A O 1
ATOM 712 N N . GLU A 1 93 ? -14.774 -9.344 -1.398 1.00 82.44 93 GLU A N 1
ATOM 713 C CA . GLU A 1 93 ? -13.988 -8.459 -2.241 1.00 82.44 93 GLU A CA 1
ATOM 714 C C . GLU A 1 93 ? -14.862 -7.289 -2.714 1.00 82.44 93 GLU A C 1
ATOM 716 O O . GLU A 1 93 ? -15.934 -7.469 -3.310 1.00 82.44 93 GLU A O 1
ATOM 721 N N . ILE A 1 94 ? -14.432 -6.075 -2.373 1.00 75.31 94 ILE A N 1
ATOM 722 C CA . ILE A 1 94 ? -15.099 -4.843 -2.802 1.00 75.31 94 ILE A CA 1
ATOM 723 C C . ILE A 1 94 ? -14.545 -4.396 -4.161 1.00 75.31 94 ILE A C 1
ATOM 725 O O . ILE A 1 94 ? -15.270 -3.766 -4.935 1.00 75.31 94 ILE A O 1
ATOM 729 N N . GLY A 1 95 ? -13.304 -4.783 -4.465 1.00 74.44 95 GLY A N 1
ATOM 730 C CA . GLY A 1 95 ? -12.697 -4.734 -5.788 1.00 74.44 95 GLY A CA 1
ATOM 731 C C . GLY A 1 95 ? -11.214 -4.373 -5.758 1.00 74.44 95 GLY A C 1
ATOM 732 O O . GLY A 1 95 ? -10.673 -3.957 -4.731 1.00 74.44 95 GLY A O 1
ATOM 733 N N . G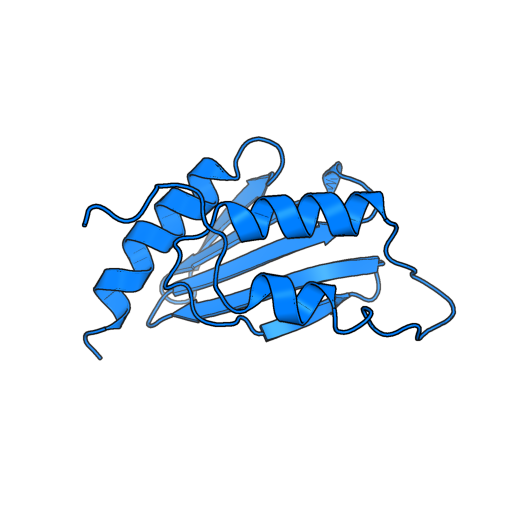LU A 1 96 ? -10.596 -4.475 -6.931 1.00 85.69 96 GLU A N 1
ATOM 734 C CA . GLU A 1 96 ? -9.222 -4.058 -7.194 1.00 85.69 96 GLU A CA 1
ATOM 735 C C . GLU A 1 96 ? -9.197 -2.637 -7.777 1.00 85.69 96 GLU A C 1
ATOM 737 O O . GLU A 1 96 ? -9.893 -2.323 -8.751 1.00 85.69 96 GLU A O 1
ATOM 742 N N . ILE A 1 97 ? -8.403 -1.750 -7.179 1.00 90.19 97 ILE A N 1
ATOM 743 C CA . ILE A 1 97 ? -8.288 -0.350 -7.597 1.00 90.19 97 ILE A CA 1
ATOM 744 C C . ILE A 1 97 ? -6.841 -0.094 -8.027 1.00 90.19 97 ILE A C 1
ATOM 746 O O . ILE A 1 97 ? -5.945 -0.281 -7.207 1.00 90.19 97 ILE A O 1
ATOM 750 N N . PRO A 1 98 ? -6.578 0.402 -9.252 1.00 92.38 98 PRO A N 1
ATOM 751 C CA . PRO A 1 98 ? -5.229 0.793 -9.650 1.00 92.38 98 PRO A CA 1
ATOM 752 C C . PRO A 1 98 ? -4.659 1.818 -8.674 1.00 92.38 98 PRO A C 1
ATOM 754 O O . PRO A 1 98 ? -5.301 2.835 -8.414 1.00 92.38 98 PRO A O 1
ATOM 757 N N . LEU A 1 99 ? -3.463 1.587 -8.142 1.00 89.38 99 LEU A N 1
ATOM 758 C CA . LEU A 1 99 ? -2.875 2.452 -7.119 1.00 89.38 99 LEU A CA 1
ATOM 759 C C . LEU A 1 99 ? -2.386 3.786 -7.700 1.00 89.38 99 LEU A C 1
ATOM 761 O O . LEU A 1 99 ? -2.494 4.820 -7.043 1.00 89.38 99 LEU A O 1
ATOM 765 N N . ASN A 1 100 ? -1.902 3.768 -8.946 1.00 83.81 100 ASN A N 1
ATOM 766 C CA . ASN A 1 100 ? -1.354 4.929 -9.646 1.00 83.81 100 ASN A CA 1
ATOM 767 C C . ASN A 1 100 ? -2.381 6.075 -9.740 1.00 83.81 100 ASN A C 1
ATOM 769 O O . ASN A 1 100 ? -3.376 5.980 -10.465 1.00 83.81 100 ASN A O 1
ATOM 773 N N . GLY A 1 101 ? -2.136 7.159 -8.997 1.00 80.19 101 GLY A N 1
ATOM 774 C CA . GLY A 1 101 ? -3.017 8.330 -8.939 1.00 80.19 101 GLY A CA 1
ATOM 775 C C . GLY A 1 101 ? -4.220 8.185 -7.997 1.00 80.19 101 GLY A C 1
ATOM 776 O O . GLY A 1 101 ? -5.017 9.122 -7.880 1.00 80.19 101 GLY A O 1
ATOM 777 N N . ASN A 1 102 ? -4.352 7.047 -7.308 1.00 86.12 102 ASN A N 1
ATOM 778 C CA . ASN A 1 102 ? -5.412 6.759 -6.337 1.00 86.12 102 ASN A CA 1
ATOM 779 C C . ASN A 1 102 ? -4.885 6.641 -4.897 1.00 86.12 102 ASN A C 1
ATOM 781 O O . ASN A 1 102 ? -5.593 6.167 -4.008 1.00 86.12 102 ASN A O 1
ATOM 785 N N . GLU A 1 103 ? -3.694 7.156 -4.596 1.00 87.00 103 GLU A N 1
ATOM 786 C CA . GLU A 1 103 ? -3.120 7.147 -3.241 1.00 87.00 103 GLU A CA 1
ATOM 787 C C . GLU A 1 103 ? -4.016 7.913 -2.248 1.00 87.00 1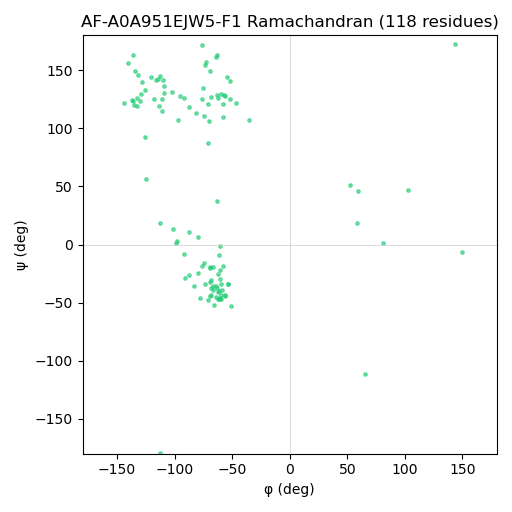03 GLU A C 1
ATOM 789 O O . GLU A 1 103 ? -4.124 7.575 -1.070 1.00 87.00 103 GLU A O 1
ATOM 794 N N . ARG A 1 104 ? -4.756 8.919 -2.735 1.00 84.19 104 ARG A N 1
ATOM 795 C CA . ARG A 1 104 ? -5.778 9.630 -1.944 1.00 84.19 104 ARG A CA 1
ATOM 796 C C . ARG A 1 104 ? -6.986 8.757 -1.604 1.00 84.19 104 ARG A C 1
ATOM 798 O O . ARG A 1 104 ? -7.627 8.984 -0.576 1.00 84.19 104 ARG A O 1
ATOM 805 N N . VAL A 1 105 ? -7.318 7.795 -2.462 1.00 86.56 105 VAL A N 1
ATOM 806 C CA . VAL A 1 105 ? -8.393 6.825 -2.223 1.00 86.56 105 VAL A CA 1
ATOM 807 C C . VAL A 1 105 ? -7.956 5.859 -1.129 1.00 86.56 105 VAL A C 1
ATOM 809 O O . VAL A 1 105 ? -8.686 5.718 -0.150 1.00 86.56 105 VAL A O 1
ATOM 812 N N . LEU A 1 106 ? -6.733 5.320 -1.221 1.00 88.62 106 LEU A N 1
ATOM 813 C CA . LEU A 1 106 ? -6.100 4.538 -0.152 1.00 88.62 106 LEU A CA 1
ATOM 814 C C . LEU A 1 106 ? -6.144 5.285 1.191 1.00 88.62 106 LEU A C 1
ATOM 816 O O . LEU A 1 106 ? -6.675 4.770 2.176 1.00 88.62 106 LEU A O 1
ATOM 820 N N . ALA A 1 107 ? -5.668 6.534 1.215 1.00 86.88 107 ALA A N 1
ATOM 821 C CA . ALA A 1 107 ? -5.686 7.377 2.410 1.00 86.88 107 ALA A CA 1
ATOM 822 C C . ALA A 1 107 ? -7.101 7.541 2.990 1.00 86.88 107 ALA A C 1
ATOM 824 O O . ALA A 1 107 ? -7.305 7.435 4.200 1.00 86.88 107 ALA A O 1
ATOM 825 N N . SER A 1 108 ? -8.091 7.772 2.123 1.00 87.56 108 SER A N 1
ATOM 826 C CA . SER A 1 108 ? -9.492 7.962 2.517 1.00 87.56 108 SER A CA 1
ATOM 827 C C . SER A 1 108 ? -10.132 6.683 3.058 1.00 87.56 108 SER A C 1
ATOM 829 O O . SER A 1 108 ? -10.936 6.753 3.987 1.00 87.56 108 SER A O 1
ATOM 831 N N . ILE A 1 109 ? -9.797 5.525 2.485 1.00 87.88 109 ILE A N 1
ATOM 832 C CA . ILE A 1 109 ? -10.260 4.213 2.951 1.00 87.88 109 ILE A CA 1
ATOM 833 C C . ILE A 1 109 ? -9.676 3.936 4.334 1.00 87.88 109 ILE A C 1
ATOM 835 O O . ILE A 1 109 ? -10.425 3.718 5.286 1.00 87.88 109 ILE A O 1
ATOM 839 N N . MET A 1 110 ? -8.360 4.070 4.483 1.00 88.94 110 MET A N 1
ATOM 840 C CA . MET A 1 110 ? -7.678 3.826 5.754 1.00 88.94 110 MET A CA 1
ATOM 841 C C . MET A 1 110 ? -8.143 4.791 6.849 1.00 88.94 110 MET A C 1
ATOM 843 O O . MET A 1 110 ? -8.430 4.366 7.967 1.00 88.94 110 MET A O 1
ATOM 847 N N . ALA A 1 111 ? -8.345 6.073 6.527 1.00 86.88 111 ALA A N 1
ATOM 848 C CA . ALA A 1 111 ? -8.893 7.054 7.466 1.00 86.88 111 ALA A CA 1
ATOM 849 C C . ALA A 1 111 ? -10.323 6.729 7.935 1.00 86.88 111 ALA A C 1
ATOM 851 O O . ALA A 1 111 ? -10.714 7.160 9.019 1.00 86.88 111 ALA A O 1
ATOM 852 N N . LYS A 1 112 ? -11.109 5.987 7.144 1.00 86.62 112 LYS A N 1
ATOM 853 C CA . LYS A 1 112 ? -12.447 5.524 7.543 1.00 86.62 112 LYS A CA 1
ATOM 854 C C . LYS A 1 112 ? -12.402 4.254 8.388 1.00 86.62 112 LYS A C 1
ATOM 856 O O . LYS A 1 112 ? -13.222 4.118 9.291 1.00 86.62 112 LYS A O 1
ATOM 861 N N . ILE A 1 113 ? -11.471 3.345 8.102 1.00 86.56 113 ILE A N 1
ATOM 862 C CA . ILE A 1 113 ? -11.378 2.043 8.776 1.00 86.56 113 ILE A CA 1
ATOM 863 C C . ILE A 1 113 ? -10.744 2.190 10.169 1.00 86.56 113 ILE A C 1
ATOM 865 O O . ILE A 1 113 ? -11.292 1.683 11.147 1.00 86.56 113 ILE A O 1
ATOM 869 N N . LEU A 1 114 ? -9.644 2.944 10.285 1.00 84.81 114 LEU A N 1
ATOM 870 C CA . LEU A 1 114 ? -8.855 3.047 11.523 1.00 84.81 114 LEU A CA 1
ATOM 871 C C . LEU A 1 114 ? -9.632 3.555 12.758 1.00 84.81 114 LEU A C 1
ATOM 873 O O . LEU A 1 114 ? -9.404 3.044 13.853 1.00 84.81 114 LEU A O 1
ATOM 877 N N . PRO A 1 115 ? -10.552 4.538 12.661 1.00 79.12 115 PRO A N 1
ATOM 878 C CA . PRO A 1 115 ? -11.354 4.944 13.816 1.00 79.12 115 PRO A CA 1
ATOM 879 C C . PRO A 1 115 ? -12.373 3.880 14.243 1.00 79.12 115 PRO A C 1
ATOM 881 O O . PRO A 1 115 ? -12.682 3.775 15.428 1.00 79.12 115 PRO A O 1
ATOM 884 N N . GLY A 1 116 ? -12.902 3.103 13.290 1.00 63.16 116 GLY A N 1
ATOM 885 C CA . GLY A 1 116 ? -13.907 2.065 13.541 1.00 63.16 116 GLY A CA 1
ATOM 886 C C . GLY A 1 116 ? -13.338 0.793 14.171 1.00 63.16 116 GLY A C 1
ATOM 887 O O . GLY A 1 116 ? -14.083 0.023 14.766 1.00 63.16 116 GLY A O 1
ATOM 888 N N . SER A 1 117 ? -12.024 0.588 14.083 1.00 58.19 117 SER A N 1
ATOM 889 C CA . SER A 1 117 ? -11.336 -0.604 14.588 1.00 58.19 117 SER A CA 1
ATOM 890 C C . SER A 1 117 ? -10.811 -0.486 16.014 1.00 58.19 117 SER A C 1
ATOM 892 O O . SER A 1 117 ? -10.356 -1.472 16.580 1.00 58.19 117 SER A O 1
ATOM 894 N N . LEU A 1 118 ? -10.874 0.708 16.610 1.00 50.69 118 LEU A N 1
ATOM 895 C CA . LEU A 1 118 ? -10.542 0.940 18.021 1.00 50.69 118 LEU A CA 1
ATOM 896 C C . LEU A 1 118 ? -11.682 0.531 18.976 1.00 50.69 118 LEU A C 1
ATOM 898 O O . LEU A 1 118 ? -11.606 0.797 20.174 1.00 50.69 118 LEU A O 1
ATOM 902 N N . VAL A 1 119 ? -12.746 -0.083 18.448 1.00 40.91 119 VAL A N 1
ATOM 903 C CA . VAL A 1 119 ? -13.935 -0.521 19.189 1.00 40.91 119 VAL A CA 1
ATOM 904 C C . VAL A 1 119 ? -14.179 -2.014 18.946 1.00 40.91 119 VAL A C 1
ATOM 906 O O . VAL A 1 119 ? -15.246 -2.397 18.477 1.00 40.91 119 VAL A O 1
ATOM 909 N N . LEU A 1 120 ? -13.187 -2.858 19.229 1.00 38.62 120 LEU A N 1
ATOM 910 C CA . LEU A 1 120 ? -13.371 -4.299 19.438 1.00 38.62 120 LEU A CA 1
ATOM 911 C C . LEU A 1 120 ? -12.485 -4.762 20.596 1.00 38.62 120 LEU A C 1
ATOM 913 O O . LEU A 1 120 ? -11.291 -4.389 20.600 1.00 38.62 120 LEU A O 1
#

Solvent-accessible surface area (backbone atoms only — not comparable to full-atom values): 6931 Å² total; per-residue (Å²): 134,82,79,73,93,74,55,43,21,78,56,53,67,56,54,72,65,49,67,75,69,97,69,61,101,77,55,76,71,40,71,70,23,55,53,52,45,50,52,46,51,35,45,31,48,51,85,54,73,81,56,53,74,51,73,46,96,80,16,26,43,37,41,34,39,85,51,82,60,33,41,40,35,41,35,29,20,68,53,70,89,59,20,30,32,42,38,30,50,75,93,36,79,76,50,82,41,65,34,80,92,32,36,68,52,55,20,54,51,49,61,59,48,59,71,62,47,77,74,121

Secondary structure (DSSP, 8-state):
----TTPPPTTHHHHHHS------SS-PPPHHHHHHHHHHHHTS-TTPPPPEEEE-TTSEEEEEEEETTEEEEEEEESSGGG-EEEEEETTEEEEEEE-TT-HHHHHHHHHHHHHHTT--

pLDDT: mean 80.66, std 15.27, range [37.28, 94.5]

Nearest PDB structures (foldseek):
  7xdr-assembly2_K  TM=5.544E-01  e=9.375E-01  Marinobacter adhaerens
  6s9u-assembly1_A  TM=5.512E-01  e=2.979E+00  Ilumatobacter coccineus YM16-304
  7r76-assembly1_A  TM=3.752E-01  e=5.422E-01  Cryptococcus neoformans H99
  6a27-assembly1_B  TM=3.031E-01  e=6.508E-01  Deinococcus radiodurans R1 = ATCC 13939 = DSM 20539
  7yx7-assembly1_A  TM=3.888E-01  e=4.038E+00  Serratia proteamaculans

Mean predicted aligned error: 7.19 Å